Protein AF-A0A3D2EQQ5-F1 (afdb_monomer_lite)

Foldseek 3Di:
DPPLLVVQLVCLVVPHQAEAAPVVDDDPQDPNVVVVSVVVNVVSPHHYDPDDDDD

Structure (mmCIF, N/CA/C/O backbone):
data_AF-A0A3D2EQQ5-F1
#
_entry.id   AF-A0A3D2EQQ5-F1
#
loop_
_atom_site.group_PDB
_atom_site.id
_atom_site.type_symbol
_atom_site.label_atom_id
_atom_site.label_alt_id
_atom_site.label_comp_id
_atom_site.label_asym_id
_atom_site.label_entity_id
_atom_site.label_seq_id
_atom_site.pdbx_PDB_ins_code
_atom_site.Cartn_x
_atom_site.Cartn_y
_atom_site.Cartn_z
_atom_site.occupancy
_atom_site.B_iso_or_equiv
_atom_site.auth_seq_id
_atom_site.auth_comp_id
_atom_site.auth_asym_id
_atom_site.auth_atom_id
_atom_site.pdbx_PDB_model_num
ATOM 1 N N . ASP A 1 1 ? 5.972 2.893 -0.076 1.00 97.62 1 ASP A N 1
ATOM 2 C CA . ASP A 1 1 ? 6.567 1.903 -1.003 1.00 97.62 1 ASP A CA 1
ATOM 3 C C . ASP A 1 1 ? 7.754 1.128 -0.414 1.00 97.62 1 ASP A C 1
ATOM 5 O O . ASP A 1 1 ? 8.153 0.141 -1.010 1.00 97.62 1 ASP A O 1
ATOM 9 N N . PHE A 1 2 ? 8.273 1.492 0.767 1.00 98.19 2 PHE A N 1
ATOM 10 C CA . PHE A 1 2 ? 9.204 0.649 1.537 1.00 98.19 2 PHE A CA 1
ATOM 11 C C . PHE A 1 2 ? 8.644 0.354 2.931 1.00 98.19 2 PHE A C 1
ATOM 13 O O . PHE A 1 2 ? 7.687 -0.407 3.031 1.00 98.19 2 PHE A O 1
ATOM 20 N N . CYS A 1 3 ? 9.160 1.009 3.980 1.00 98.12 3 CYS A N 1
ATOM 21 C CA . CYS A 1 3 ? 8.795 0.755 5.378 1.00 98.12 3 CYS A CA 1
ATOM 22 C C . CYS A 1 3 ? 7.278 0.684 5.604 1.00 98.12 3 CYS A C 1
ATOM 24 O O . CYS A 1 3 ? 6.788 -0.308 6.120 1.00 98.12 3 CYS A O 1
ATOM 26 N N . VAL A 1 4 ? 6.528 1.680 5.126 1.00 98.31 4 VAL A N 1
ATOM 27 C CA . VAL A 1 4 ? 5.063 1.719 5.261 1.00 98.31 4 VAL A CA 1
ATOM 28 C C . VAL A 1 4 ? 4.382 0.546 4.549 1.00 98.31 4 VAL A C 1
ATOM 30 O O . VAL A 1 4 ? 3.429 -0.010 5.079 1.00 98.31 4 VAL A O 1
ATOM 33 N N . GLY A 1 5 ? 4.870 0.165 3.364 1.00 98.19 5 GLY A N 1
ATOM 34 C CA . GLY A 1 5 ? 4.285 -0.940 2.600 1.00 98.19 5 GLY A CA 1
ATOM 35 C C . GLY A 1 5 ? 4.520 -2.283 3.283 1.00 98.19 5 GLY A C 1
ATOM 36 O O . GLY A 1 5 ? 3.581 -3.041 3.487 1.00 98.19 5 GLY A O 1
ATOM 37 N N . TRP A 1 6 ? 5.759 -2.542 3.707 1.00 98.62 6 TRP A N 1
ATOM 38 C CA . TRP A 1 6 ? 6.117 -3.791 4.382 1.00 98.62 6 TRP A CA 1
ATOM 39 C C . TRP A 1 6 ? 5.416 -3.920 5.732 1.00 98.62 6 TRP A C 1
ATOM 41 O O . TRP A 1 6 ? 4.803 -4.945 5.993 1.00 98.62 6 TRP A O 1
ATOM 51 N N . SER A 1 7 ? 5.392 -2.856 6.542 1.00 98.75 7 SER A N 1
ATOM 52 C CA . SER A 1 7 ? 4.669 -2.877 7.817 1.00 98.75 7 SER A CA 1
ATOM 53 C C . SER A 1 7 ? 3.168 -3.124 7.649 1.00 98.75 7 SER A C 1
ATOM 55 O O . SER A 1 7 ? 2.575 -3.780 8.499 1.00 98.75 7 SER A O 1
ATOM 57 N N . ALA A 1 8 ? 2.545 -2.624 6.575 1.00 98.69 8 ALA A N 1
ATOM 58 C CA . ALA A 1 8 ? 1.130 -2.880 6.309 1.00 98.69 8 ALA A CA 1
ATOM 59 C C . ALA A 1 8 ? 0.868 -4.343 5.915 1.00 98.69 8 ALA A C 1
ATOM 61 O O . ALA A 1 8 ? -0.105 -4.933 6.378 1.00 98.69 8 ALA A O 1
ATOM 62 N N . LEU A 1 9 ? 1.743 -4.936 5.098 1.00 98.75 9 LEU A N 1
ATOM 63 C CA . LEU A 1 9 ? 1.661 -6.353 4.737 1.00 98.75 9 LEU A CA 1
ATOM 64 C C . LEU A 1 9 ? 1.860 -7.258 5.959 1.00 98.75 9 LEU A C 1
ATOM 66 O O . LEU A 1 9 ? 1.047 -8.150 6.186 1.00 98.75 9 LEU A O 1
ATOM 70 N N . ASP A 1 10 ? 2.879 -6.983 6.776 1.00 98.88 10 ASP A N 1
ATOM 71 C CA . ASP A 1 10 ? 3.153 -7.746 7.999 1.00 98.88 10 ASP A CA 1
ATOM 72 C C . ASP A 1 10 ? 1.987 -7.646 8.997 1.00 98.88 10 ASP A C 1
ATOM 74 O O . ASP A 1 10 ? 1.631 -8.624 9.651 1.00 98.88 10 ASP A O 1
ATOM 78 N N . ALA A 1 11 ? 1.350 -6.475 9.110 1.00 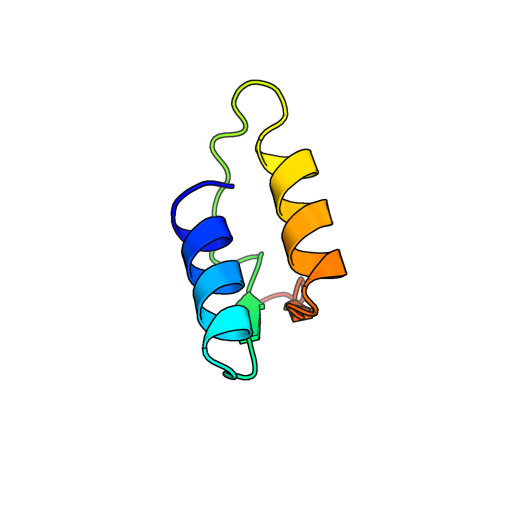98.88 11 ALA A N 1
ATOM 79 C CA . ALA A 1 11 ? 0.188 -6.299 9.977 1.00 98.88 11 ALA A CA 1
ATOM 80 C C . ALA A 1 11 ? -0.984 -7.203 9.555 1.00 98.88 11 ALA A C 1
ATOM 82 O O . ALA A 1 11 ? -1.593 -7.856 10.405 1.00 98.88 11 ALA A O 1
ATOM 83 N N . VAL A 1 12 ? -1.259 -7.298 8.252 1.00 98.62 12 VAL A N 1
ATOM 84 C CA . VAL A 1 12 ? -2.276 -8.215 7.722 1.00 98.62 12 VAL A CA 1
ATOM 85 C C . VAL A 1 12 ? -1.891 -9.678 7.957 1.00 98.62 12 VAL A C 1
ATOM 87 O O . VAL A 1 12 ? -2.736 -10.449 8.409 1.00 98.62 12 VAL A O 1
ATOM 90 N N . ASP A 1 13 ? -0.637 -10.063 7.703 1.00 98.50 13 ASP A N 1
ATOM 91 C CA . ASP A 1 13 ? -0.150 -11.437 7.920 1.00 98.50 13 ASP A CA 1
ATOM 92 C C . ASP A 1 13 ? -0.288 -11.872 9.391 1.00 98.50 13 ASP A C 1
ATOM 94 O O . ASP A 1 13 ? -0.649 -13.008 9.700 1.00 98.50 13 ASP A O 1
ATOM 98 N N . HIS A 1 14 ? -0.112 -10.931 10.319 1.00 98.75 14 HIS A N 1
ATOM 99 C CA . HIS A 1 14 ? -0.333 -11.139 11.749 1.00 98.75 14 HIS A CA 1
ATOM 100 C C . HIS A 1 14 ? -1.800 -11.022 12.202 1.00 98.75 14 HIS A C 1
ATOM 102 O O . HIS A 1 14 ? -2.084 -11.140 13.396 1.00 98.75 14 HIS A O 1
ATOM 108 N N . GLY A 1 15 ? -2.743 -10.848 11.274 1.00 98.56 15 GLY A N 1
ATOM 109 C CA . GLY A 1 15 ? -4.182 -10.870 11.540 1.00 98.56 15 GLY A CA 1
ATOM 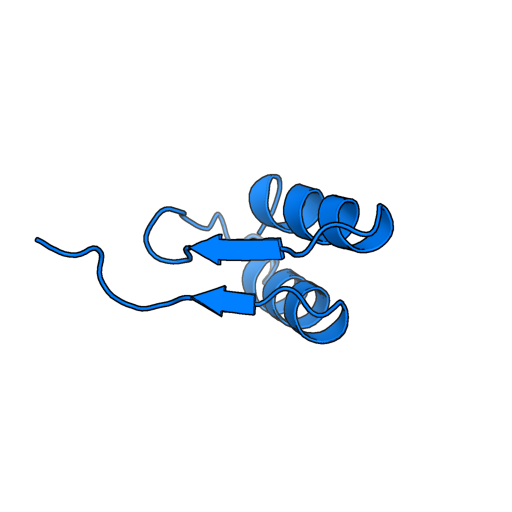110 C C . GLY A 1 15 ? -4.771 -9.544 12.021 1.00 98.56 15 GLY A C 1
ATOM 111 O O . GLY A 1 15 ? -5.876 -9.538 12.567 1.00 98.56 15 GLY A O 1
ATOM 112 N N . PHE A 1 16 ? -4.068 -8.425 11.838 1.00 98.75 16 PHE A N 1
ATOM 113 C CA . PHE A 1 16 ? -4.597 -7.101 12.150 1.00 98.75 16 PHE A CA 1
ATOM 114 C C . PHE A 1 16 ? -5.378 -6.518 10.968 1.00 98.75 16 PHE A C 1
ATOM 116 O O . PHE A 1 16 ? -4.915 -6.513 9.825 1.00 98.75 16 PHE A O 1
ATOM 123 N N . GLU A 1 17 ? -6.542 -5.934 11.260 1.00 98.44 17 GLU A N 1
ATOM 124 C CA . GLU A 1 17 ? -7.188 -5.025 10.315 1.00 98.44 17 GLU A CA 1
ATOM 125 C C . GLU A 1 17 ? -6.261 -3.829 10.066 1.00 98.44 17 GLU A C 1
ATOM 127 O O . GLU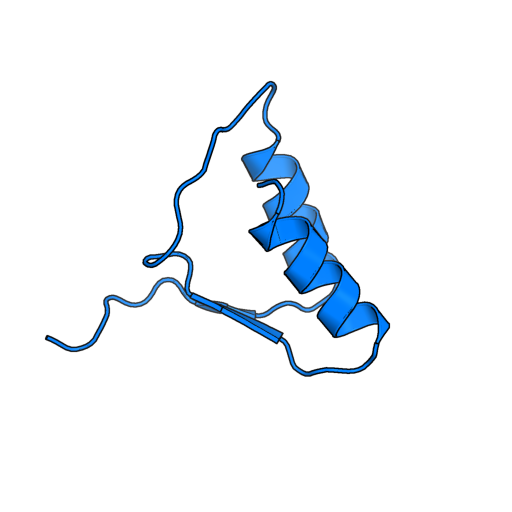 A 1 17 ? -5.808 -3.173 11.007 1.00 98.44 17 GLU A O 1
ATOM 132 N N . THR A 1 18 ? -5.963 -3.561 8.796 1.00 98.69 18 THR A N 1
ATOM 133 C CA . THR A 1 18 ? -4.927 -2.599 8.419 1.00 98.69 18 THR A CA 1
ATOM 134 C C . THR A 1 18 ? -5.473 -1.573 7.434 1.00 98.69 18 THR A C 1
ATOM 136 O O . THR A 1 18 ? -5.986 -1.920 6.370 1.00 98.69 18 THR A O 1
ATOM 139 N N . VAL A 1 19 ? -5.315 -0.291 7.779 1.00 98.25 19 VAL A N 1
ATOM 140 C CA . VAL A 1 19 ? -5.703 0.854 6.946 1.00 98.25 19 VAL A CA 1
ATOM 141 C C . VAL A 1 19 ? -4.483 1.740 6.698 1.00 98.25 19 VAL A C 1
ATOM 143 O O . VAL A 1 19 ? -3.859 2.226 7.641 1.00 98.25 19 VAL A O 1
ATOM 146 N N . LEU A 1 20 ? -4.157 1.994 5.431 1.00 97.38 20 LEU A N 1
ATOM 147 C CA . LEU A 1 20 ? -3.116 2.936 5.028 1.00 97.38 20 LEU A CA 1
ATOM 148 C C . LEU A 1 20 ? -3.721 4.313 4.736 1.00 97.38 20 LEU A C 1
ATOM 150 O O . LEU A 1 20 ? -4.416 4.491 3.739 1.00 97.38 20 LEU A O 1
ATOM 154 N N . LEU A 1 21 ? -3.379 5.309 5.555 1.00 96.19 21 LEU A N 1
ATOM 155 C CA . LEU A 1 21 ? -3.698 6.720 5.309 1.00 96.19 21 LEU A CA 1
ATOM 156 C C . LEU A 1 21 ? -2.704 7.313 4.299 1.00 96.19 21 LEU A C 1
ATOM 158 O O . LEU A 1 21 ? -1.685 7.903 4.665 1.00 96.19 21 LEU A O 1
ATOM 162 N N . ARG A 1 22 ? -2.970 7.118 3.005 1.00 94.25 22 ARG A N 1
ATOM 163 C CA . ARG A 1 22 ? -2.013 7.380 1.916 1.00 94.25 22 ARG A CA 1
ATOM 164 C C . ARG A 1 22 ? -1.539 8.832 1.879 1.00 94.25 22 ARG A C 1
ATOM 166 O O . ARG A 1 22 ? -0.376 9.088 1.585 1.00 94.25 22 ARG A O 1
ATOM 173 N N . ASN A 1 23 ? -2.420 9.771 2.210 1.00 92.75 23 ASN A N 1
ATOM 174 C CA . ASN A 1 23 ? -2.136 11.206 2.261 1.00 92.75 23 ASN A CA 1
ATOM 175 C C . ASN A 1 23 ? -1.162 11.624 3.379 1.00 92.75 23 ASN A C 1
ATOM 177 O O . ASN A 1 23 ? -0.651 12.740 3.333 1.00 92.75 23 ASN A O 1
ATOM 181 N N . LEU A 1 24 ? -0.899 10.758 4.362 1.00 94.38 24 LEU A N 1
ATOM 182 C CA . LEU A 1 24 ? 0.046 10.996 5.461 1.00 94.38 24 LEU A CA 1
ATOM 183 C C . LEU A 1 24 ? 1.398 10.299 5.245 1.00 94.38 24 LEU A C 1
ATOM 185 O O . LEU A 1 24 ? 2.211 10.208 6.161 1.00 94.38 24 LEU A O 1
ATOM 189 N N . SER A 1 25 ? 1.645 9.798 4.036 1.00 94.00 25 SER A N 1
ATOM 190 C CA . SER A 1 25 ? 2.879 9.112 3.660 1.00 94.00 25 SER A CA 1
ATOM 191 C C . SER A 1 25 ? 3.428 9.670 2.348 1.00 94.00 25 SER A C 1
ATOM 193 O O . SER A 1 25 ? 2.691 10.280 1.571 1.00 94.00 25 SER A O 1
ATOM 195 N N . LYS A 1 26 ? 4.725 9.471 2.098 1.00 95.50 26 LYS A N 1
ATOM 196 C CA . LYS A 1 26 ? 5.369 9.863 0.842 1.00 95.50 26 LYS A CA 1
ATOM 197 C C . LYS A 1 26 ? 6.225 8.724 0.304 1.00 95.50 26 LYS A C 1
ATOM 199 O O . LYS A 1 26 ? 6.959 8.084 1.054 1.00 95.50 26 LYS A O 1
ATOM 204 N N . GLU A 1 27 ? 6.088 8.471 -0.987 1.00 97.19 27 GLU A N 1
ATOM 205 C CA . GLU A 1 27 ? 6.854 7.486 -1.738 1.00 97.19 27 GLU A CA 1
ATOM 206 C C . GLU A 1 27 ? 8.288 7.942 -2.035 1.00 97.19 27 GLU A C 1
ATOM 208 O O . GLU A 1 27 ? 8.555 9.140 -2.157 1.00 97.19 27 GLU A O 1
ATOM 213 N N . ILE A 1 28 ? 9.186 6.967 -2.203 1.00 98.38 28 ILE A N 1
ATOM 214 C CA . ILE A 1 28 ? 10.495 7.166 -2.845 1.00 98.38 28 ILE A CA 1
ATOM 215 C C . ILE A 1 28 ? 10.394 6.850 -4.349 1.00 98.38 28 ILE A C 1
ATOM 217 O O . ILE A 1 28 ? 10.925 7.596 -5.164 1.00 98.38 28 ILE A O 1
ATOM 221 N N . ASP A 1 29 ? 9.678 5.777 -4.692 1.00 97.81 29 ASP A N 1
ATOM 222 C CA . ASP A 1 29 ? 9.387 5.274 -6.041 1.00 97.81 29 ASP A CA 1
ATOM 223 C C . ASP A 1 29 ? 10.625 4.907 -6.877 1.00 97.81 29 ASP A C 1
ATOM 225 O O . ASP A 1 29 ? 10.850 5.398 -7.984 1.00 97.81 29 ASP A O 1
ATOM 229 N N . LEU A 1 30 ? 11.452 4.010 -6.337 1.00 98.50 30 LEU A N 1
ATOM 230 C CA . LEU A 1 30 ? 12.584 3.442 -7.067 1.00 98.50 30 LEU A CA 1
ATOM 231 C C . LEU A 1 30 ? 12.107 2.295 -7.952 1.00 98.50 30 LEU A C 1
ATOM 233 O O . LEU A 1 30 ? 11.527 1.332 -7.460 1.00 98.50 30 LEU A O 1
ATOM 237 N N . GLU A 1 31 ? 12.377 2.388 -9.255 1.00 97.94 31 GLU A N 1
ATOM 238 C CA . GLU A 1 31 ? 12.096 1.317 -10.226 1.00 97.94 31 GLU A CA 1
ATOM 239 C C . GLU A 1 31 ? 10.625 0.843 -10.219 1.00 97.94 31 GLU A C 1
ATOM 241 O O . GLU A 1 31 ? 10.324 -0.313 -10.512 1.00 97.94 31 GLU A O 1
ATOM 246 N N . GLY A 1 32 ? 9.686 1.738 -9.888 1.00 97.69 32 GLY A N 1
ATOM 247 C CA . GLY A 1 32 ? 8.261 1.412 -9.796 1.00 97.69 32 GLY A CA 1
ATOM 248 C C . GLY A 1 32 ? 7.863 0.689 -8.504 1.00 97.69 32 GLY A C 1
ATOM 249 O O . GLY A 1 32 ? 6.800 0.057 -8.459 1.00 97.69 32 GLY A O 1
ATOM 250 N N . SER A 1 33 ? 8.681 0.785 -7.447 1.00 98.50 33 SER A N 1
ATOM 251 C CA . SER A 1 33 ? 8.399 0.228 -6.117 1.00 98.50 33 SER A CA 1
ATOM 252 C C . SER A 1 33 ? 7.032 0.645 -5.583 1.00 98.50 33 SER A C 1
ATOM 254 O O . SER A 1 33 ? 6.380 -0.147 -4.897 1.00 98.50 33 SER A O 1
ATOM 256 N N . LEU A 1 34 ? 6.555 1.853 -5.911 1.00 98.12 34 LEU A N 1
ATOM 257 C CA . LEU A 1 34 ? 5.235 2.301 -5.486 1.00 98.12 34 LEU A CA 1
ATOM 258 C C . LEU A 1 34 ? 4.130 1.436 -6.083 1.00 98.12 34 LEU A C 1
ATOM 260 O O . LEU A 1 34 ? 3.30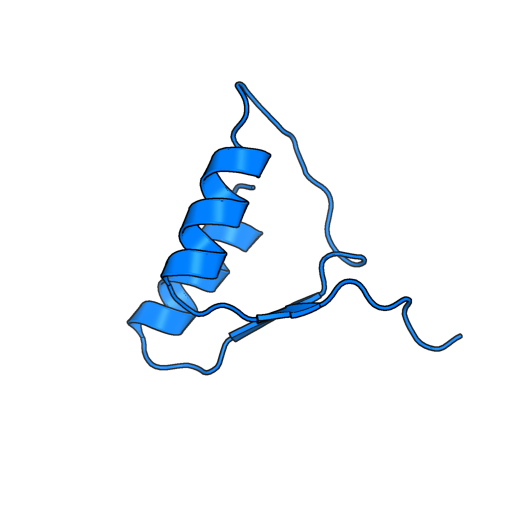3 0.917 -5.338 1.00 98.12 34 LEU A O 1
ATOM 264 N N . ALA A 1 35 ? 4.111 1.268 -7.404 1.00 98.31 35 ALA A N 1
ATOM 265 C CA . ALA A 1 35 ? 3.069 0.499 -8.076 1.00 98.31 35 ALA A CA 1
ATOM 266 C C . ALA A 1 35 ? 3.058 -0.961 -7.598 1.00 98.31 35 ALA A C 1
ATOM 268 O O . ALA A 1 35 ? 1.992 -1.502 -7.300 1.00 98.31 35 ALA A O 1
ATOM 269 N N . ALA A 1 36 ? 4.244 -1.562 -7.448 1.00 98.50 36 ALA A N 1
ATOM 270 C CA . ALA A 1 36 ? 4.392 -2.923 -6.944 1.00 98.50 36 ALA A CA 1
ATOM 271 C C . ALA A 1 36 ? 3.820 -3.080 -5.525 1.00 98.50 36 ALA A C 1
ATOM 273 O O . ALA A 1 36 ? 3.047 -4.004 -5.272 1.00 98.50 36 ALA A O 1
ATOM 274 N N . GLN A 1 37 ? 4.142 -2.163 -4.607 1.00 98.38 37 GLN A N 1
ATOM 275 C CA . GLN A 1 37 ? 3.641 -2.247 -3.235 1.00 98.38 37 GLN A CA 1
ATOM 276 C C . GLN A 1 37 ? 2.158 -1.920 -3.101 1.00 98.38 37 GLN A C 1
ATOM 278 O O . GLN A 1 37 ? 1.472 -2.545 -2.300 1.00 98.38 37 GLN A O 1
ATOM 283 N N . MET A 1 38 ? 1.634 -0.980 -3.888 1.00 98.19 38 MET A N 1
ATOM 284 C CA . MET A 1 38 ? 0.197 -0.696 -3.892 1.00 98.19 38 MET A CA 1
ATOM 285 C C . MET A 1 38 ? -0.607 -1.927 -4.322 1.00 98.19 38 MET A C 1
ATOM 287 O O . MET A 1 38 ? -1.603 -2.246 -3.681 1.00 98.19 38 MET A O 1
ATOM 291 N N . ALA A 1 39 ? -0.144 -2.651 -5.347 1.00 98.44 39 ALA A N 1
ATOM 292 C CA . ALA A 1 39 ? -0.776 -3.891 -5.791 1.00 98.44 39 ALA A CA 1
ATOM 293 C C . ALA A 1 39 ? -0.674 -5.011 -4.741 1.00 98.44 39 ALA A C 1
ATOM 295 O O . ALA A 1 39 ? -1.648 -5.720 -4.508 1.00 98.44 39 ALA A O 1
ATOM 296 N N . ALA A 1 40 ? 0.484 -5.156 -4.087 1.00 98.62 40 ALA A N 1
ATOM 297 C CA . ALA A 1 40 ? 0.668 -6.151 -3.033 1.00 98.62 40 ALA A CA 1
ATOM 298 C C . ALA A 1 40 ? -0.244 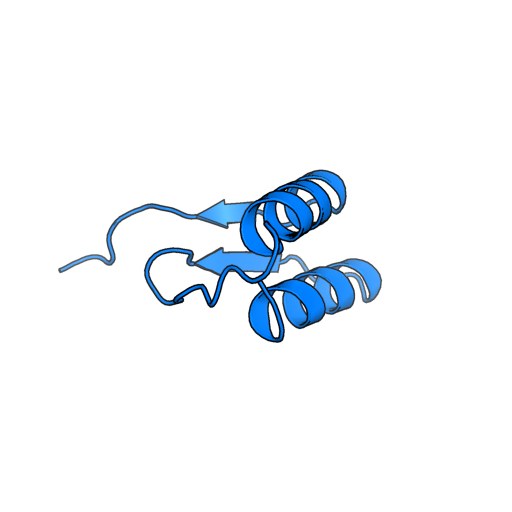-5.887 -1.822 1.00 98.62 40 ALA A C 1
ATOM 300 O O . ALA A 1 40 ? -0.893 -6.807 -1.334 1.00 98.62 40 ALA A O 1
ATOM 301 N N . MET A 1 41 ? -0.322 -4.634 -1.361 1.00 98.50 41 MET A N 1
ATOM 302 C CA . MET A 1 41 ? -1.173 -4.234 -0.236 1.00 98.50 41 MET A CA 1
ATOM 303 C C . MET A 1 41 ? -2.662 -4.445 -0.529 1.00 98.50 41 MET A C 1
ATOM 305 O O . MET A 1 41 ? -3.367 -5.000 0.310 1.00 98.50 41 MET A O 1
ATOM 309 N N . ASP A 1 42 ? -3.128 -4.057 -1.720 1.00 97.94 42 ASP A N 1
ATOM 310 C CA . ASP A 1 42 ? -4.516 -4.280 -2.149 1.00 97.94 42 ASP A CA 1
ATOM 311 C C . ASP A 1 42 ? -4.851 -5.781 -2.189 1.00 97.94 42 ASP A C 1
ATOM 313 O O . ASP A 1 42 ? -5.841 -6.218 -1.606 1.00 97.94 42 ASP A O 1
ATOM 317 N N . ALA A 1 43 ? -3.963 -6.597 -2.770 1.00 98.50 43 ALA A N 1
ATOM 318 C CA . ALA A 1 43 ? -4.131 -8.049 -2.832 1.00 98.50 43 ALA A CA 1
ATOM 319 C C . ALA A 1 43 ? -4.108 -8.732 -1.451 1.00 98.50 43 ALA A C 1
ATOM 321 O O . ALA A 1 43 ? -4.774 -9.750 -1.266 1.00 98.50 43 ALA A O 1
ATOM 322 N N . ALA A 1 44 ? -3.360 -8.186 -0.488 1.00 98.50 44 ALA A N 1
ATOM 323 C CA . ALA A 1 44 ? -3.339 -8.673 0.890 1.00 98.50 44 ALA A CA 1
ATOM 324 C C . ALA A 1 44 ? -4.596 -8.266 1.682 1.00 98.50 44 ALA A C 1
ATOM 326 O O . ALA A 1 44 ? -4.911 -8.894 2.686 1.00 98.50 44 ALA A O 1
ATOM 327 N N . GLY A 1 45 ? -5.345 -7.254 1.234 1.00 98.31 45 GLY A N 1
ATOM 328 C CA . GLY A 1 45 ? -6.530 -6.749 1.933 1.00 98.31 45 GLY A CA 1
ATOM 329 C C . GLY A 1 45 ? -6.264 -5.543 2.837 1.00 98.31 45 GLY A C 1
ATOM 330 O O . GLY A 1 45 ? -7.065 -5.256 3.726 1.00 98.31 45 GLY A O 1
ATOM 331 N N . VAL A 1 46 ? -5.168 -4.811 2.618 1.00 98.56 46 VAL A N 1
ATOM 332 C CA . VAL A 1 46 ? -4.955 -3.501 3.247 1.00 98.56 46 VAL A CA 1
ATOM 333 C C . VAL A 1 46 ? -5.943 -2.498 2.652 1.00 98.56 46 VAL A C 1
ATOM 335 O O . VAL A 1 46 ? -5.980 -2.289 1.440 1.00 98.56 46 VAL A O 1
ATOM 338 N N . VAL A 1 47 ? -6.703 -1.801 3.496 1.00 98.25 47 VAL A N 1
ATOM 339 C CA . VAL A 1 47 ? -7.596 -0.730 3.036 1.00 98.25 47 VAL A CA 1
ATOM 340 C C . VAL A 1 47 ? -6.781 0.537 2.795 1.00 98.25 47 VAL A C 1
ATOM 342 O O . VAL A 1 47 ? -6.186 1.092 3.715 1.00 98.25 47 VAL A O 1
ATOM 345 N N . ILE A 1 48 ? -6.764 1.037 1.563 1.00 96.75 48 ILE A N 1
ATOM 346 C CA . ILE A 1 48 ? -6.024 2.255 1.214 1.00 96.75 48 ILE A CA 1
ATOM 347 C C . ILE A 1 48 ? -6.975 3.454 1.246 1.00 96.75 48 ILE A C 1
ATOM 349 O O . ILE A 1 48 ? -7.800 3.637 0.349 1.00 96.75 48 ILE A O 1
ATOM 353 N N . ASP A 1 49 ? -6.824 4.310 2.253 1.00 95.75 49 ASP A N 1
ATOM 354 C CA . ASP A 1 49 ? -7.580 5.552 2.385 1.00 95.75 49 ASP A CA 1
ATOM 355 C C . ASP A 1 49 ? -6.832 6.721 1.731 1.00 95.75 49 ASP A C 1
ATOM 357 O O . ASP A 1 49 ? -5.659 6.980 2.007 1.00 95.75 49 ASP A O 1
ATOM 361 N N . GLN A 1 50 ? -7.526 7.440 0.852 1.00 86.75 50 GLN A N 1
ATOM 362 C CA . GLN A 1 50 ? -7.000 8.609 0.141 1.00 86.75 50 GLN A CA 1
ATOM 363 C C . GLN A 1 50 ? -7.775 9.892 0.449 1.00 86.75 50 GLN A C 1
ATOM 365 O O . GLN A 1 50 ? -7.545 10.923 -0.187 1.00 86.75 50 GLN A O 1
ATOM 370 N N . ARG A 1 51 ? -8.716 9.849 1.396 1.00 86.62 51 ARG A N 1
ATOM 371 C CA . ARG A 1 51 ? -9.479 11.027 1.802 1.00 86.62 51 ARG A CA 1
ATOM 372 C C . ARG A 1 51 ? -8.537 12.064 2.409 1.00 86.62 51 ARG A C 1
ATOM 374 O O . ARG A 1 51 ? -7.565 11.731 3.084 1.00 86.62 51 ARG A O 1
ATOM 381 N N . ALA A 1 52 ? -8.832 13.339 2.163 1.00 70.12 52 ALA A N 1
ATOM 382 C CA . ALA A 1 52 ? -8.125 14.425 2.826 1.00 70.12 52 ALA A CA 1
ATOM 383 C C . ALA A 1 52 ? -8.319 14.314 4.346 1.00 70.12 52 ALA A C 1
ATOM 385 O O . ALA A 1 52 ? -9.398 13.933 4.808 1.00 70.12 52 ALA A O 1
ATOM 386 N N . ALA A 1 53 ? -7.283 14.654 5.116 1.00 64.38 53 ALA A N 1
ATOM 387 C CA . ALA A 1 53 ? -7.442 14.793 6.556 1.00 64.38 53 ALA A CA 1
ATOM 388 C C . ALA A 1 53 ? -8.509 15.866 6.821 1.00 64.38 53 ALA A C 1
ATOM 390 O O . ALA A 1 53 ? -8.537 16.886 6.127 1.00 64.38 53 ALA A O 1
ATOM 391 N N . ALA A 1 54 ? -9.403 15.614 7.780 1.00 65.38 54 ALA A N 1
ATOM 392 C CA . ALA A 1 54 ? -10.344 16.635 8.221 1.00 65.38 54 ALA A CA 1
ATOM 393 C C . ALA A 1 54 ? -9.547 17.869 8.682 1.00 65.38 54 ALA A C 1
ATOM 395 O O . ALA A 1 54 ? -8.569 17.719 9.418 1.00 65.38 54 ALA A O 1
ATOM 396 N N . ALA A 1 55 ? -9.929 19.039 8.161 1.00 59.16 55 ALA A N 1
ATOM 397 C CA . ALA A 1 55 ? -9.278 20.320 8.429 1.00 59.16 55 ALA A CA 1
ATOM 398 C C . ALA A 1 55 ? -9.497 20.796 9.869 1.00 59.16 55 ALA A C 1
ATOM 400 O O . ALA A 1 55 ? -10.598 20.537 10.410 1.00 59.16 55 ALA A O 1
#

pLDDT: mean 94.98, std 8.88, range [59.16, 98.88]

Sequence (55 aa):
DFCVGWSALDAVDHGFETVLLRNLSKEIDLEGSLAAQMAAMDAAGVVIDQRAAAA

Secondary structure (DSSP,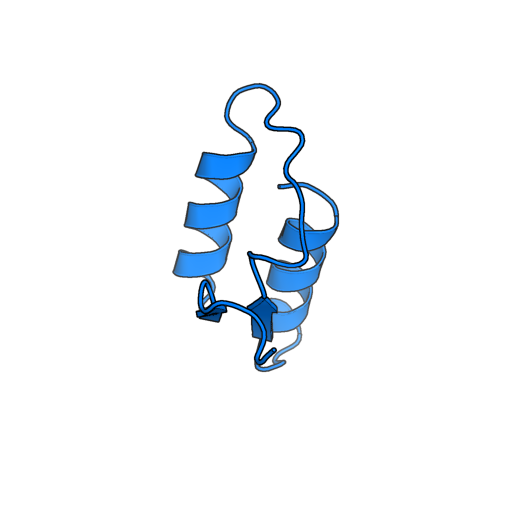 8-state):
--HHHHHHHHHHHTT---EEEGGG-----STTHHHHHHHHHHHHT-EEE-PPPP-

Radius of gyration: 11.15 Å; chains: 1; bounding box: 23×32×22 Å